Protein AF-A0A2A3JQJ3-F1 (afdb_monomer_lite)

Secondary structure (DSSP, 8-state):
---EEETTEEE--GGGS-HHHHHHHHHHHHTTS--TTEEEE---S-TTHHHHHHHHHHHHHHTT-EEEE--

pLDDT: mean 95.88, std 4.54, range [66.06, 98.62]

Foldseek 3Di:
DAWDQDPPGTDDPLVNLDLVVLLVVLVCVPPVDDPVLEDEDDDDPDPSTVVSSVSNCVSSVVVVGHYHYPD

Radius of gyration: 11.91 Å; chains: 1; bounding box: 28×26×28 Å

Sequence (71 aa):
MAPKFGTSGLRGLVVELTPELVADHVRAFAAACDHGGLLCVGQDLRPSSPRIAGDIIAAARAEGLRVIDCG

Organism: NCBI:txid1779329

InterPro domains:
  IPR005844 Alpha-D-phosphohexomutase, alpha/beta/alpha domain I [PF02878] (4-71)
  IPR016055 Alpha-D-phosphohexomutase, alpha/beta/alpha I/II/III [SSF53738] (3-71)

Structure (mmCIF, N/CA/C/O backbone):
data_AF-A0A2A3JQJ3-F1
#
_entry.id   AF-A0A2A3JQJ3-F1
#
loop_
_atom_site.group_PDB
_atom_site.id
_atom_site.type_symbol
_atom_site.label_atom_id
_atom_site.label_alt_id
_atom_site.label_comp_id
_atom_site.label_asym_id
_atom_site.label_entity_id
_atom_site.label_seq_id
_atom_site.pdbx_PDB_ins_code
_atom_site.Cartn_x
_atom_site.Cartn_y
_atom_site.Cartn_z
_atom_site.occupancy
_atom_site.B_iso_or_equiv
_atom_site.auth_seq_id
_atom_site.auth_comp_id
_atom_site.auth_asym_id
_atom_site.auth_atom_id
_atom_site.pdbx_PDB_model_num
ATOM 1 N N . MET A 1 1 ? 13.876 -15.089 -4.464 1.00 66.06 1 MET A N 1
ATOM 2 C CA . MET A 1 1 ? 13.666 -15.463 -3.049 1.00 66.06 1 MET A CA 1
ATOM 3 C C . MET A 1 1 ? 12.453 -14.689 -2.574 1.00 66.06 1 MET A C 1
ATOM 5 O O . MET A 1 1 ? 12.446 -13.491 -2.782 1.00 66.06 1 MET A O 1
ATOM 9 N N . ALA A 1 2 ? 11.452 -15.332 -1.963 1.00 82.94 2 ALA A N 1
ATOM 10 C CA . ALA A 1 2 ? 10.241 -14.620 -1.535 1.00 82.94 2 ALA A CA 1
ATOM 11 C C . ALA A 1 2 ? 10.580 -13.343 -0.727 1.00 82.94 2 ALA A C 1
ATOM 13 O O . ALA A 1 2 ? 11.539 -13.400 0.055 1.00 82.94 2 ALA A O 1
ATOM 14 N N . PRO A 1 3 ? 9.837 -12.229 -0.902 1.00 91.06 3 PRO A N 1
ATOM 15 C CA . PRO A 1 3 ? 10.039 -10.998 -0.145 1.00 91.06 3 PRO A CA 1
ATOM 16 C C . PRO A 1 3 ? 10.064 -11.258 1.364 1.00 91.06 3 PRO A C 1
ATOM 18 O O . PRO A 1 3 ? 9.333 -12.111 1.870 1.00 91.06 3 PRO A O 1
ATOM 21 N N . L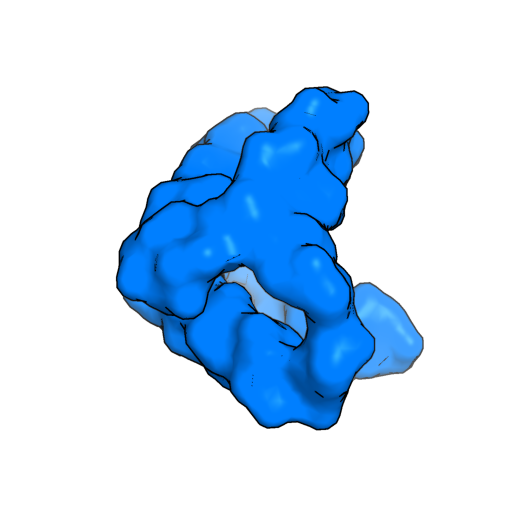YS A 1 4 ? 10.917 -10.536 2.095 1.00 94.62 4 LYS A N 1
ATOM 22 C CA . LYS A 1 4 ? 11.100 -10.721 3.545 1.00 94.62 4 LYS A CA 1
ATOM 23 C C . LYS A 1 4 ? 11.053 -9.397 4.283 1.00 94.62 4 LYS A C 1
ATOM 25 O O . LYS A 1 4 ? 11.469 -8.367 3.753 1.00 94.62 4 LYS A O 1
ATOM 30 N N . PHE A 1 5 ? 10.582 -9.443 5.526 1.00 95.19 5 PHE A N 1
ATOM 31 C CA . PHE A 1 5 ? 10.720 -8.324 6.447 1.00 95.19 5 PHE A CA 1
ATOM 32 C C . PHE A 1 5 ? 12.181 -8.178 6.874 1.00 95.19 5 PHE A C 1
ATOM 34 O O . PHE A 1 5 ? 12.794 -9.123 7.370 1.00 95.19 5 PHE A O 1
ATOM 41 N N . GLY A 1 6 ? 12.732 -6.988 6.656 1.00 93.38 6 GLY A N 1
ATOM 42 C CA . GLY A 1 6 ? 14.002 -6.551 7.225 1.00 93.38 6 GLY A CA 1
ATOM 43 C C . GLY A 1 6 ? 13.787 -5.498 8.312 1.00 93.38 6 GLY A C 1
ATOM 44 O O . GLY A 1 6 ? 12.688 -5.329 8.833 1.00 93.38 6 GLY A O 1
ATOM 45 N N . THR A 1 7 ? 14.829 -4.723 8.604 1.00 94.00 7 THR A N 1
ATOM 46 C CA . THR A 1 7 ? 14.798 -3.644 9.610 1.00 94.00 7 THR A CA 1
ATOM 47 C C . THR A 1 7 ? 13.797 -2.527 9.308 1.00 94.00 7 THR A C 1
ATOM 49 O O . THR A 1 7 ? 13.407 -1.797 10.212 1.00 94.00 7 THR A O 1
ATOM 52 N N . SER A 1 8 ? 13.388 -2.365 8.049 1.00 91.38 8 SER A N 1
ATOM 53 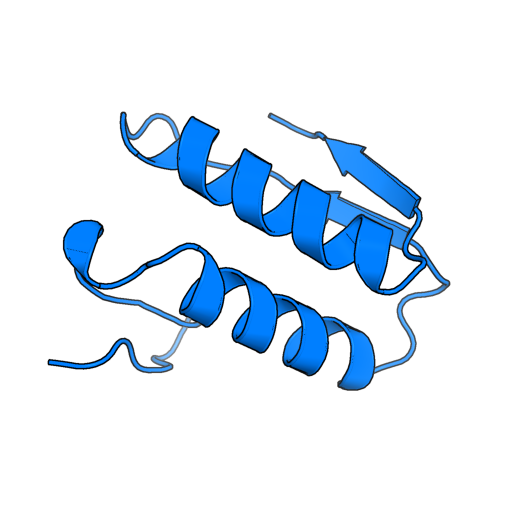C CA . SER A 1 8 ? 12.526 -1.260 7.608 1.00 91.38 8 SER A CA 1
ATOM 54 C C . SER A 1 8 ? 11.404 -1.738 6.682 1.00 91.38 8 SER A C 1
ATOM 56 O O . SER A 1 8 ? 11.118 -1.096 5.673 1.00 91.38 8 SER A O 1
ATOM 58 N N . GLY A 1 9 ? 10.812 -2.892 6.994 1.00 93.88 9 GLY A N 1
ATOM 59 C CA . GLY A 1 9 ? 9.638 -3.415 6.289 1.00 93.88 9 GLY A CA 1
ATOM 60 C C . GLY A 1 9 ? 9.930 -4.534 5.288 1.00 93.88 9 GLY A C 1
ATOM 61 O O . GLY A 1 9 ? 11.038 -5.077 5.233 1.00 93.88 9 GLY A O 1
ATOM 62 N N . LEU A 1 10 ? 8.895 -4.900 4.529 1.00 95.62 10 LEU A N 1
ATOM 63 C CA . LEU A 1 10 ? 8.915 -5.957 3.519 1.00 95.62 10 LEU A CA 1
ATOM 64 C C . LEU A 1 10 ? 9.695 -5.505 2.278 1.00 95.62 10 LEU A C 1
ATOM 66 O O . LEU A 1 10 ? 9.420 -4.444 1.719 1.00 95.62 10 LEU A O 1
ATOM 70 N N . ARG A 1 11 ? 10.674 -6.300 1.835 1.00 95.06 11 ARG A N 1
ATOM 71 C CA . ARG A 1 11 ? 11.497 -5.998 0.653 1.00 95.06 11 ARG A CA 1
ATOM 72 C C . ARG A 1 11 ? 11.751 -7.247 -0.187 1.00 95.06 11 ARG A C 1
ATOM 74 O O . ARG A 1 11 ? 11.863 -8.349 0.345 1.00 95.06 11 ARG A O 1
ATOM 81 N N . GLY A 1 12 ? 11.881 -7.053 -1.494 1.00 93.69 12 GLY A N 1
ATOM 82 C CA . GLY A 1 12 ? 12.153 -8.094 -2.484 1.00 93.69 12 GLY A CA 1
ATOM 83 C C . GLY A 1 12 ? 12.365 -7.485 -3.868 1.00 93.69 12 GLY A C 1
ATOM 84 O O . GLY A 1 12 ? 12.328 -6.260 -4.019 1.00 93.69 12 GLY A O 1
ATOM 85 N N . LEU A 1 13 ? 12.596 -8.322 -4.880 1.00 95.81 13 LEU A N 1
ATOM 86 C CA . LEU A 1 13 ? 12.613 -7.845 -6.262 1.00 95.81 13 LEU A CA 1
ATOM 87 C C . LEU A 1 13 ? 11.203 -7.398 -6.669 1.00 95.81 13 LEU A C 1
ATOM 89 O O . LEU A 1 13 ? 10.213 -7.989 -6.249 1.00 95.81 13 LEU A O 1
ATOM 93 N N . VAL A 1 14 ? 11.096 -6.397 -7.548 1.00 95.75 14 VAL A N 1
ATOM 94 C CA . VAL A 1 14 ? 9.789 -5.898 -8.024 1.00 95.75 14 VAL A CA 1
ATOM 95 C C . VAL A 1 14 ? 8.939 -7.016 -8.631 1.00 95.75 14 VAL A C 1
ATOM 97 O O . VAL A 1 14 ? 7.730 -7.041 -8.425 1.00 95.75 14 VAL A O 1
ATOM 100 N N . VAL A 1 15 ? 9.570 -7.950 -9.347 1.00 95.69 15 VAL A N 1
ATOM 101 C CA . VAL A 1 15 ? 8.901 -9.109 -9.963 1.00 95.69 15 VAL A CA 1
ATOM 102 C C . VAL A 1 15 ? 8.340 -10.100 -8.939 1.00 95.69 15 VAL A C 1
ATOM 104 O O . VAL A 1 15 ? 7.480 -10.902 -9.275 1.00 95.69 15 VAL A O 1
ATOM 107 N N . GLU A 1 16 ? 8.812 -10.041 -7.694 1.00 95.69 16 GLU A N 1
ATOM 108 C CA . GLU A 1 16 ? 8.335 -10.871 -6.585 1.00 95.69 16 GLU A CA 1
ATOM 109 C C . GLU A 1 16 ? 7.244 -10.162 -5.766 1.00 95.69 16 GLU A C 1
ATOM 111 O O . GLU A 1 16 ? 6.553 -10.804 -4.981 1.00 95.69 16 GLU A O 1
ATOM 116 N N . LEU A 1 17 ? 7.063 -8.848 -5.953 1.00 96.25 17 LEU A N 1
ATOM 117 C CA . LEU A 1 17 ? 5.961 -8.066 -5.385 1.00 96.25 17 LEU A CA 1
ATOM 118 C C . LEU A 1 17 ? 4.732 -8.165 -6.298 1.00 96.25 17 LEU A C 1
ATOM 120 O O . LEU A 1 17 ? 4.313 -7.177 -6.913 1.00 96.25 17 LEU A O 1
ATOM 124 N N . THR A 1 18 ? 4.200 -9.378 -6.438 1.00 96.44 18 THR A N 1
ATOM 125 C CA . THR A 1 18 ? 2.995 -9.628 -7.241 1.00 96.44 18 THR A CA 1
ATOM 126 C C . TH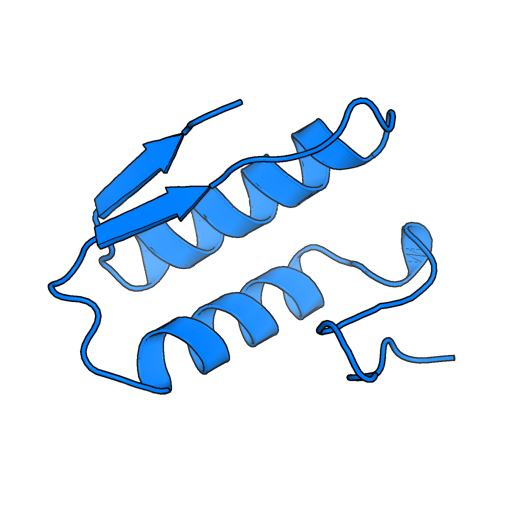R A 1 18 ? 1.768 -8.977 -6.590 1.00 96.44 18 THR A C 1
ATOM 128 O O . THR A 1 18 ? 1.784 -8.742 -5.377 1.00 96.44 18 THR A O 1
ATOM 131 N N . PRO A 1 19 ? 0.703 -8.680 -7.356 1.00 96.50 19 PRO A N 1
ATOM 132 C CA . PRO A 1 19 ? -0.522 -8.104 -6.801 1.00 96.50 19 PRO A CA 1
ATOM 133 C C . PRO A 1 19 ? -1.102 -8.921 -5.638 1.00 96.50 19 PRO A C 1
ATOM 135 O O . PRO A 1 19 ? -1.537 -8.351 -4.643 1.00 96.50 19 PRO A O 1
ATOM 138 N N . GLU A 1 20 ? -1.045 -10.252 -5.717 1.00 97.12 20 GLU A N 1
ATOM 139 C CA . GLU A 1 20 ? -1.546 -11.157 -4.678 1.00 97.12 20 GLU A CA 1
ATOM 140 C C . GLU A 1 20 ? -0.732 -11.030 -3.388 1.00 97.12 20 GLU A C 1
ATOM 142 O O . GLU A 1 20 ? -1.298 -10.867 -2.310 1.00 97.12 20 GLU A O 1
ATOM 147 N N . LEU A 1 21 ? 0.602 -11.028 -3.494 1.00 96.88 21 LEU A N 1
ATOM 148 C CA . LEU A 1 21 ? 1.480 -10.877 -2.334 1.00 96.88 21 LEU A CA 1
ATOM 149 C C . LEU A 1 21 ? 1.326 -9.497 -1.686 1.00 96.88 21 LEU A C 1
ATOM 151 O O . LEU A 1 21 ? 1.336 -9.379 -0.459 1.00 96.88 21 LEU A O 1
ATOM 155 N N . VAL A 1 22 ? 1.173 -8.449 -2.500 1.00 97.88 22 VAL A N 1
ATOM 156 C CA . VAL A 1 22 ? 0.896 -7.093 -2.013 1.00 97.88 22 VAL A CA 1
ATOM 157 C C . VAL A 1 22 ? -0.448 -7.053 -1.284 1.00 97.88 22 VAL A C 1
ATOM 159 O O . VAL A 1 22 ? -0.513 -6.519 -0.178 1.00 97.88 22 VAL A O 1
ATOM 162 N N . ALA A 1 23 ? -1.497 -7.657 -1.843 1.00 98.12 23 ALA A N 1
ATOM 163 C CA . ALA A 1 23 ? -2.814 -7.701 -1.216 1.00 98.12 23 ALA A CA 1
ATOM 164 C C . ALA A 1 23 ? -2.801 -8.456 0.122 1.00 98.12 23 ALA A C 1
ATOM 166 O O . ALA A 1 23 ? -3.357 -7.968 1.107 1.00 98.12 23 ALA A O 1
ATOM 167 N N . ASP A 1 24 ? -2.118 -9.600 0.190 1.00 97.69 24 ASP A N 1
ATOM 168 C CA . ASP A 1 24 ? -1.961 -10.358 1.433 1.00 97.69 24 ASP A CA 1
ATOM 169 C C . ASP A 1 24 ? -1.208 -9.556 2.496 1.00 97.69 24 ASP A C 1
ATOM 171 O O . ASP A 1 24 ? -1.598 -9.550 3.668 1.00 97.69 24 ASP A O 1
ATOM 175 N N . HIS A 1 25 ? -0.169 -8.817 2.094 1.00 97.38 25 HIS A N 1
ATOM 176 C CA . HIS A 1 25 ? 0.531 -7.921 3.005 1.00 97.38 25 HIS A CA 1
ATOM 177 C C . HIS A 1 25 ? -0.379 -6.799 3.521 1.00 97.38 25 HIS A C 1
ATOM 179 O O . HIS A 1 25 ? -0.377 -6.532 4.722 1.00 97.38 25 HIS A O 1
ATOM 185 N N . VAL A 1 26 ? -1.170 -6.168 2.650 1.00 97.69 26 VAL A N 1
ATOM 186 C CA . VAL A 1 26 ? -2.092 -5.087 3.033 1.00 97.69 26 VAL A CA 1
ATOM 187 C C . VAL A 1 26 ? -3.173 -5.584 3.986 1.00 97.69 26 VAL A C 1
ATOM 189 O O . VAL A 1 26 ? -3.438 -4.920 4.985 1.00 97.69 26 VAL A O 1
ATOM 192 N N . ARG A 1 27 ? -3.742 -6.770 3.748 1.00 97.69 27 ARG A N 1
ATOM 193 C CA . ARG A 1 27 ? -4.703 -7.392 4.670 1.00 97.69 27 ARG A CA 1
ATOM 194 C C . ARG A 1 27 ? -4.082 -7.655 6.038 1.00 97.69 27 ARG A C 1
ATOM 196 O O . ARG A 1 27 ? -4.673 -7.325 7.062 1.00 97.69 27 ARG A O 1
ATOM 203 N N . ALA A 1 28 ? -2.870 -8.210 6.061 1.00 96.94 28 ALA A N 1
ATOM 204 C CA . ALA A 1 28 ? -2.147 -8.440 7.307 1.00 96.94 28 ALA A CA 1
ATOM 205 C C . ALA A 1 28 ? -1.831 -7.124 8.037 1.00 96.94 28 ALA A C 1
ATOM 207 O O . ALA A 1 28 ? -1.957 -7.059 9.256 1.00 96.94 28 ALA A O 1
ATOM 208 N N . PHE A 1 29 ? -1.455 -6.075 7.300 1.00 95.69 29 PHE A N 1
ATOM 209 C CA . PHE A 1 29 ? -1.211 -4.743 7.851 1.00 95.69 29 PHE A CA 1
ATOM 210 C C . PHE A 1 29 ? -2.485 -4.135 8.454 1.00 95.69 29 PHE A C 1
ATOM 212 O O . PHE A 1 29 ? -2.448 -3.662 9.586 1.00 95.69 29 PHE A O 1
ATOM 219 N N . ALA A 1 30 ? -3.613 -4.198 7.740 1.00 95.81 30 ALA A N 1
ATOM 220 C CA . ALA A 1 30 ? -4.906 -3.699 8.212 1.00 95.81 30 ALA A CA 1
ATOM 221 C C . ALA A 1 30 ? -5.369 -4.408 9.496 1.00 95.81 30 ALA A C 1
ATOM 223 O O . ALA A 1 30 ? -5.930 -3.785 10.388 1.00 95.81 30 ALA A O 1
ATOM 224 N N . ALA A 1 31 ? -5.082 -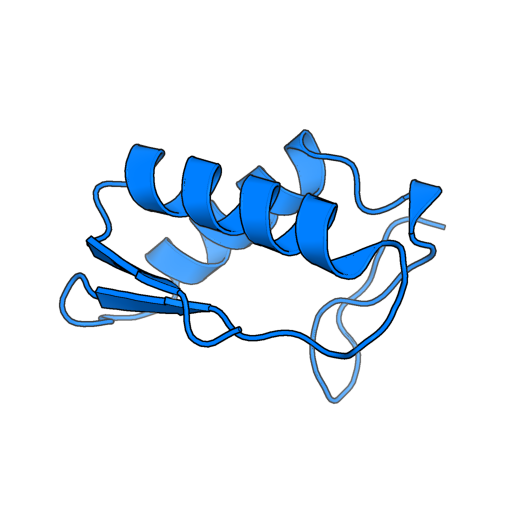5.704 9.628 1.00 95.94 31 ALA A N 1
ATOM 225 C CA . ALA A 1 31 ? -5.425 -6.477 10.818 1.00 95.94 31 ALA A CA 1
ATOM 226 C C . ALA A 1 31 ? -4.451 -6.290 12.001 1.00 95.94 31 ALA A C 1
ATOM 228 O O . ALA A 1 31 ? -4.719 -6.794 13.092 1.00 95.94 31 ALA A O 1
ATOM 229 N N . ALA A 1 32 ? -3.308 -5.621 11.809 1.00 95.50 32 ALA A N 1
ATOM 230 C CA . ALA A 1 32 ? -2.235 -5.600 12.803 1.00 95.50 32 ALA A CA 1
ATOM 231 C C . ALA A 1 32 ? -2.500 -4.655 13.987 1.00 95.50 32 ALA A C 1
ATOM 233 O O . ALA A 1 32 ? -2.001 -4.902 15.087 1.00 95.50 32 ALA A O 1
ATOM 234 N N . CYS A 1 33 ? -3.248 -3.569 13.782 1.00 91.75 33 CYS A N 1
ATOM 235 C CA . CYS A 1 33 ? -3.581 -2.601 14.827 1.00 91.75 33 CYS A CA 1
ATOM 236 C C . CYS A 1 33 ? -4.814 -1.761 14.466 1.00 91.75 33 CYS A C 1
ATOM 238 O O . CYS A 1 33 ? -5.247 -1.738 13.317 1.00 91.75 33 CYS A O 1
ATOM 240 N N . ASP A 1 34 ? -5.361 -1.037 15.447 1.00 93.62 34 ASP A N 1
ATOM 241 C CA . ASP A 1 34 ? -6.380 -0.023 15.171 1.00 93.62 34 ASP A CA 1
ATOM 242 C C . ASP A 1 34 ? -5.753 1.170 14.435 1.00 93.62 34 ASP A C 1
ATOM 244 O O . ASP A 1 34 ? -4.894 1.882 14.958 1.00 93.62 34 ASP A O 1
ATOM 248 N N . HIS A 1 35 ? -6.194 1.364 13.198 1.00 91.25 35 HIS A N 1
ATOM 249 C CA . HIS A 1 35 ? -5.750 2.409 12.281 1.00 91.25 35 HIS A CA 1
ATOM 250 C C . HIS A 1 35 ? -6.845 3.468 12.036 1.00 91.25 35 HIS A C 1
ATOM 252 O O . HIS A 1 35 ? -6.735 4.276 11.112 1.00 91.25 35 HIS A O 1
ATOM 258 N N . GLY A 1 36 ? -7.959 3.447 12.784 1.00 95.00 36 GLY A N 1
ATOM 259 C CA . GLY A 1 36 ? -9.048 4.424 12.636 1.00 95.00 36 GLY A CA 1
ATOM 260 C C . GLY A 1 36 ? -9.724 4.424 11.254 1.00 95.00 36 GLY A C 1
ATOM 261 O O . GLY A 1 36 ? -10.278 5.436 10.817 1.00 95.00 36 GLY A O 1
ATOM 262 N N . GLY A 1 37 ? -9.643 3.302 10.529 1.00 95.94 37 GLY A N 1
ATOM 263 C CA . GLY A 1 37 ? -10.233 3.131 9.195 1.00 95.94 37 GLY A CA 1
ATOM 264 C C . GLY A 1 37 ? -9.596 3.953 8.062 1.00 95.94 37 GLY A C 1
ATOM 265 O O . GLY A 1 37 ? -10.239 4.121 7.023 1.00 95.94 37 GLY A O 1
ATOM 266 N N . LEU A 1 38 ? -8.384 4.496 8.241 1.00 97.06 38 LEU A N 1
ATOM 267 C CA . LEU A 1 38 ? -7.699 5.323 7.241 1.00 97.06 38 LEU A CA 1
ATOM 268 C C . LEU A 1 38 ? -6.292 4.793 6.930 1.00 97.06 38 LEU A C 1
ATOM 270 O O . LEU A 1 38 ? -5.508 4.549 7.841 1.00 97.06 38 LEU A O 1
ATOM 274 N N . LEU A 1 39 ? -5.958 4.690 5.644 1.00 97.62 39 LEU A N 1
ATOM 275 C CA . LEU A 1 39 ? -4.613 4.393 5.154 1.00 97.62 39 LEU A CA 1
ATOM 276 C C . LEU A 1 39 ? -4.115 5.532 4.258 1.00 97.62 39 LEU A C 1
ATOM 278 O O . LEU A 1 39 ? -4.792 5.914 3.305 1.00 97.62 39 LEU A O 1
ATOM 282 N N . CYS A 1 40 ? -2.919 6.046 4.531 1.00 98.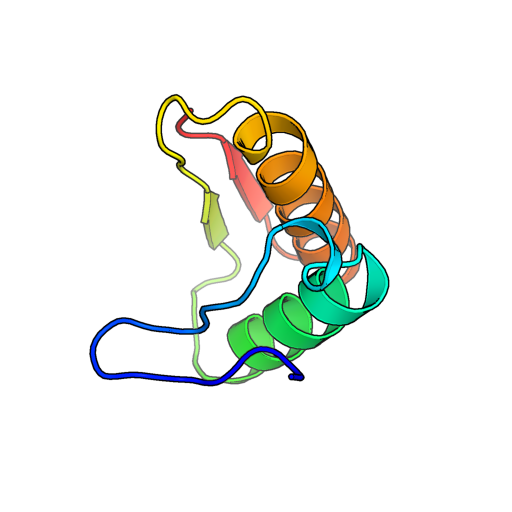12 40 CYS A N 1
ATOM 283 C CA . CYS A 1 40 ? -2.220 6.974 3.642 1.00 98.12 40 CYS A CA 1
ATOM 284 C C . CYS A 1 40 ? -1.164 6.200 2.848 1.00 98.12 40 CYS A C 1
ATOM 286 O O . CYS A 1 40 ? -0.359 5.484 3.444 1.00 98.12 40 CYS A O 1
ATOM 288 N N . VAL A 1 41 ? -1.157 6.339 1.524 1.00 98.31 41 VAL A N 1
ATOM 289 C CA . VAL A 1 41 ? -0.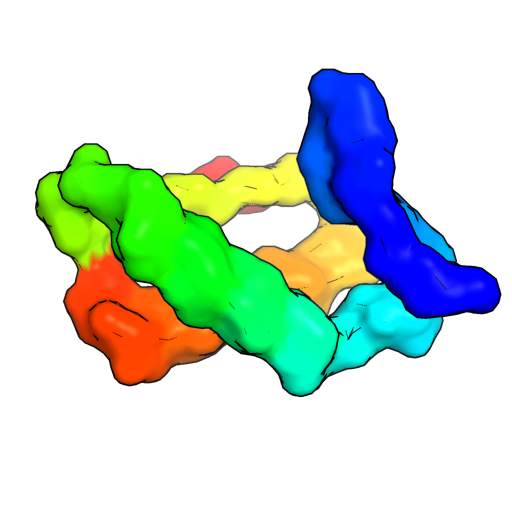230 5.628 0.633 1.00 98.31 41 VAL A CA 1
ATOM 290 C C . VAL A 1 41 ? 0.659 6.647 -0.058 1.00 98.31 41 VAL A C 1
ATOM 292 O O . VAL A 1 41 ? 0.152 7.519 -0.748 1.00 98.31 41 VAL A O 1
ATOM 295 N N . GLY A 1 42 ? 1.971 6.537 0.128 1.00 98.19 42 GLY A N 1
ATOM 296 C CA . GLY A 1 42 ? 2.966 7.325 -0.596 1.00 98.19 42 GLY A CA 1
ATOM 297 C C . GLY A 1 42 ? 4.086 6.431 -1.114 1.00 98.19 42 GLY A C 1
ATOM 298 O O . GLY A 1 42 ? 4.253 5.297 -0.653 1.00 98.19 42 GLY A O 1
ATOM 299 N N . GLN A 1 43 ? 4.848 6.927 -2.076 1.00 98.06 43 GLN A N 1
ATOM 300 C CA . GLN A 1 43 ? 5.844 6.153 -2.809 1.00 98.06 43 GLN A CA 1
ATOM 301 C C . GLN A 1 43 ? 7.030 7.019 -3.265 1.00 98.06 43 GLN A C 1
ATOM 303 O O . GLN A 1 43 ? 7.036 8.242 -3.165 1.00 98.06 43 GLN A O 1
ATOM 308 N N . ASP A 1 44 ? 8.084 6.353 -3.741 1.00 97.50 44 ASP A N 1
ATOM 309 C CA . ASP A 1 44 ? 9.229 7.002 -4.380 1.00 97.50 44 ASP A CA 1
ATOM 310 C C . ASP A 1 44 ? 9.069 7.065 -5.915 1.00 97.50 44 ASP A C 1
ATOM 312 O O . ASP A 1 44 ? 8.074 6.621 -6.485 1.00 97.50 44 ASP A O 1
ATOM 316 N N . LEU A 1 45 ? 10.092 7.579 -6.607 1.00 98.00 45 LEU A N 1
ATOM 317 C CA . LEU A 1 45 ? 10.079 7.784 -8.062 1.00 98.00 45 LEU A CA 1
ATOM 318 C C . LEU A 1 45 ? 10.419 6.533 -8.894 1.00 98.00 45 LEU A C 1
ATOM 320 O O . LEU A 1 45 ? 10.747 6.655 -10.079 1.00 98.00 45 LEU A O 1
ATOM 324 N N . ARG A 1 46 ? 10.416 5.322 -8.321 1.00 97.69 46 ARG A N 1
ATOM 325 C CA . ARG A 1 46 ? 10.735 4.122 -9.111 1.00 97.69 46 ARG A CA 1
ATOM 326 C C . ARG A 1 46 ? 9.647 3.857 -10.155 1.00 97.69 46 ARG A C 1
ATOM 328 O O . ARG A 1 46 ? 8.464 3.976 -9.850 1.00 97.69 46 ARG A O 1
ATOM 335 N N . PRO A 1 47 ? 10.008 3.355 -11.351 1.00 98.00 47 PRO A N 1
ATOM 336 C CA . PRO A 1 47 ? 9.024 2.997 -12.378 1.00 98.00 47 PRO A CA 1
ATOM 337 C C . PRO A 1 47 ? 7.977 1.975 -11.912 1.00 98.00 47 PRO A C 1
ATOM 339 O O . PRO A 1 47 ? 6.862 1.942 -12.417 1.00 98.00 47 PRO A O 1
ATOM 342 N N . SER A 1 48 ? 8.336 1.127 -10.946 1.00 97.75 48 SER A N 1
ATOM 343 C CA . SER A 1 48 ? 7.441 0.128 -10.363 1.00 97.75 48 SER A CA 1
ATOM 344 C C . SER A 1 48 ? 6.434 0.690 -9.368 1.00 97.75 48 SER A C 1
ATOM 346 O O . SER A 1 48 ? 5.456 0.008 -9.067 1.00 97.75 48 SER A O 1
ATOM 348 N N . SER A 1 49 ? 6.696 1.877 -8.824 1.00 98.12 49 SER A N 1
ATOM 349 C CA . SER A 1 49 ? 5.956 2.423 -7.694 1.00 98.12 49 SER A CA 1
ATOM 350 C C . SER A 1 49 ? 4.478 2.630 -8.023 1.00 98.12 49 SER A C 1
ATOM 352 O O . SER A 1 49 ? 3.669 2.025 -7.319 1.00 98.12 49 SER A O 1
ATOM 354 N N . PRO A 1 50 ? 4.090 3.296 -9.136 1.00 98.12 50 PRO A N 1
ATOM 355 C CA . PRO A 1 50 ? 2.676 3.541 -9.429 1.00 98.12 50 PRO A CA 1
ATOM 356 C C . PRO A 1 50 ? 1.828 2.266 -9.494 1.00 98.12 50 PRO A C 1
ATOM 358 O O . PRO A 1 50 ? 0.679 2.259 -9.058 1.00 98.12 50 PRO A O 1
ATOM 361 N N . ARG A 1 51 ? 2.404 1.160 -9.990 1.00 97.88 51 ARG A N 1
ATOM 362 C CA . ARG A 1 51 ? 1.741 -0.150 -9.977 1.00 97.88 51 ARG A CA 1
ATOM 363 C C . ARG A 1 51 ? 1.537 -0.648 -8.546 1.00 97.88 51 ARG A C 1
ATOM 365 O O . ARG A 1 51 ? 0.422 -0.998 -8.186 1.00 97.88 51 ARG A O 1
ATOM 372 N N . ILE A 1 52 ? 2.602 -0.679 -7.742 1.00 98.31 52 ILE A N 1
ATOM 373 C CA . ILE A 1 52 ? 2.552 -1.204 -6.368 1.00 98.31 52 ILE A CA 1
ATOM 374 C C . ILE A 1 52 ? 1.609 -0.362 -5.500 1.00 98.31 52 ILE A C 1
ATOM 376 O O . ILE A 1 52 ? 0.820 -0.925 -4.748 1.00 98.31 52 ILE A O 1
ATOM 380 N N . ALA A 1 53 ? 1.642 0.968 -5.622 1.00 98.56 53 ALA A N 1
ATOM 381 C CA . ALA A 1 53 ? 0.701 1.844 -4.930 1.00 98.56 53 ALA A CA 1
ATOM 382 C C . ALA A 1 53 ? -0.747 1.559 -5.352 1.00 98.56 53 ALA A C 1
ATOM 384 O O . ALA A 1 53 ? -1.615 1.435 -4.490 1.00 98.56 53 ALA A O 1
ATOM 385 N N . GLY A 1 54 ? -1.003 1.364 -6.650 1.00 98.38 54 GLY A N 1
ATOM 386 C CA . GLY A 1 54 ? -2.313 0.948 -7.155 1.00 98.38 54 GLY A CA 1
ATOM 387 C C . GLY A 1 54 ? -2.802 -0.372 -6.548 1.00 98.38 54 GLY A C 1
ATOM 388 O O . GLY A 1 54 ? -3.935 -0.437 -6.066 1.00 98.38 54 GLY A O 1
ATOM 389 N N . ASP A 1 55 ? -1.936 -1.387 -6.503 1.00 98.56 55 ASP A N 1
ATOM 390 C CA . ASP A 1 55 ? -2.232 -2.693 -5.898 1.00 98.56 55 ASP A CA 1
ATOM 391 C C . ASP A 1 55 ? -2.558 -2.549 -4.396 1.00 98.56 55 ASP A C 1
ATOM 393 O O . ASP A 1 55 ? -3.542 -3.115 -3.910 1.00 98.56 55 ASP A O 1
ATOM 397 N N . ILE A 1 56 ? -1.792 -1.727 -3.665 1.00 98.62 56 ILE A N 1
ATOM 398 C CA . ILE A 1 56 ? -2.028 -1.438 -2.241 1.00 98.62 56 ILE A CA 1
ATOM 399 C C . ILE A 1 56 ? -3.378 -0.749 -2.031 1.00 98.62 56 ILE A C 1
ATOM 401 O O . ILE A 1 56 ? -4.158 -1.164 -1.174 1.00 98.62 56 ILE A O 1
ATOM 405 N N . ILE A 1 57 ? -3.663 0.303 -2.804 1.00 98.62 57 ILE A N 1
ATOM 406 C CA . ILE A 1 57 ? -4.901 1.085 -2.695 1.00 98.62 57 ILE A CA 1
ATOM 407 C C . ILE A 1 57 ? -6.116 0.194 -2.983 1.00 98.62 57 ILE A C 1
ATOM 409 O O . ILE A 1 57 ? -7.121 0.278 -2.274 1.00 98.62 57 ILE A O 1
ATOM 413 N N . ALA A 1 58 ? -6.034 -0.661 -4.006 1.00 98.50 58 ALA A N 1
ATOM 414 C CA . ALA A 1 58 ? -7.103 -1.590 -4.353 1.00 98.50 58 ALA A CA 1
ATOM 415 C C . ALA A 1 58 ? -7.367 -2.594 -3.222 1.00 98.50 58 ALA A C 1
ATOM 417 O O . ALA A 1 58 ? -8.515 -2.746 -2.797 1.00 98.50 58 ALA A O 1
ATOM 418 N N . ALA A 1 59 ? -6.313 -3.217 -2.688 1.00 98.50 59 ALA A N 1
ATOM 419 C CA . ALA A 1 59 ? -6.426 -4.159 -1.578 1.00 98.50 59 ALA A CA 1
ATOM 420 C C . ALA A 1 59 ? -6.985 -3.491 -0.312 1.00 98.50 59 ALA A C 1
ATOM 422 O O . ALA A 1 59 ? -7.923 -4.000 0.292 1.00 98.50 59 ALA A O 1
ATOM 423 N N . ALA A 1 60 ? -6.486 -2.309 0.051 1.00 98.19 60 ALA A N 1
ATOM 424 C CA . ALA A 1 60 ? -6.944 -1.581 1.232 1.00 98.19 60 ALA A CA 1
ATOM 425 C C . ALA A 1 60 ? -8.435 -1.220 1.149 1.00 98.19 60 ALA A C 1
ATOM 427 O O . ALA A 1 60 ? -9.169 -1.372 2.124 1.00 98.19 60 ALA A O 1
ATOM 428 N N . ARG A 1 61 ? -8.911 -0.792 -0.028 1.00 98.12 61 ARG A N 1
ATOM 429 C CA . ARG A 1 61 ? -10.340 -0.522 -0.255 1.00 98.12 61 ARG A CA 1
ATOM 430 C C . ARG A 1 61 ? -11.191 -1.788 -0.155 1.00 98.12 61 ARG A C 1
ATOM 432 O O . ARG A 1 61 ? -12.303 -1.710 0.360 1.00 98.12 61 ARG A O 1
ATOM 439 N N . ALA A 1 62 ? -10.686 -2.932 -0.618 1.00 97.94 62 ALA A N 1
ATOM 440 C CA . ALA A 1 62 ? -11.376 -4.217 -0.487 1.00 97.94 62 ALA A CA 1
ATOM 441 C C . ALA A 1 62 ? -11.515 -4.662 0.981 1.00 97.94 62 ALA A C 1
ATOM 443 O O . ALA A 1 62 ? -12.523 -5.262 1.338 1.00 97.94 62 ALA A O 1
ATOM 444 N N . GLU A 1 63 ? -10.563 -4.287 1.840 1.00 96.88 63 GLU A N 1
ATOM 445 C CA . GLU A 1 63 ? -10.629 -4.479 3.298 1.00 96.88 63 GLU A CA 1
ATOM 446 C C . GLU A 1 63 ? -11.475 -3.400 4.016 1.00 96.88 63 GLU A C 1
ATOM 448 O O . GLU A 1 63 ? -11.530 -3.347 5.243 1.00 96.88 63 GLU A O 1
ATOM 453 N N . GLY A 1 64 ? -12.149 -2.514 3.271 1.00 96.62 64 GLY A N 1
ATOM 454 C CA . GLY A 1 64 ? -13.036 -1.485 3.823 1.00 96.62 64 GLY A CA 1
ATOM 455 C C . GLY A 1 64 ? -12.327 -0.228 4.339 1.00 96.62 64 GLY A C 1
ATOM 456 O O . GLY A 1 64 ? -12.956 0.603 4.998 1.00 96.62 64 GLY A O 1
ATOM 457 N N . LEU A 1 65 ? -11.036 -0.050 4.040 1.00 97.94 65 LEU A N 1
ATOM 458 C CA . LEU A 1 65 ? -10.287 1.137 4.446 1.00 97.94 65 LEU A CA 1
ATOM 459 C C . LEU A 1 65 ? -10.588 2.330 3.540 1.00 97.94 65 LEU A C 1
ATOM 461 O O . LEU A 1 65 ? -10.647 2.222 2.311 1.00 97.94 65 LEU A O 1
ATOM 465 N N . ARG A 1 66 ? -10.682 3.518 4.144 1.00 98.25 66 ARG A N 1
ATOM 466 C CA . ARG A 1 66 ? -10.545 4.769 3.392 1.00 98.25 66 ARG A CA 1
ATOM 467 C C . ARG A 1 66 ? -9.075 4.961 3.057 1.00 98.25 66 ARG A C 1
ATOM 469 O O . ARG A 1 66 ? -8.222 4.774 3.919 1.00 98.25 66 ARG A O 1
ATOM 476 N N . VAL A 1 67 ? -8.787 5.369 1.827 1.00 98.31 67 VAL A N 1
ATOM 477 C CA . VAL A 1 67 ? -7.408 5.538 1.361 1.00 98.31 67 VAL A CA 1
ATOM 478 C C . VAL A 1 67 ? -7.179 6.965 0.886 1.00 98.31 67 VAL A C 1
ATOM 480 O O . VAL A 1 67 ? -7.959 7.469 0.077 1.00 98.31 67 VAL A O 1
ATOM 483 N N . ILE A 1 68 ? -6.110 7.591 1.379 1.00 98.50 68 ILE A N 1
ATOM 484 C CA . ILE A 1 68 ? -5.567 8.853 0.869 1.00 98.50 68 ILE A CA 1
ATOM 485 C C . ILE A 1 68 ? -4.316 8.516 0.064 1.00 98.50 68 ILE A C 1
ATOM 487 O O . ILE A 1 68 ? -3.363 7.956 0.600 1.00 98.50 68 ILE A O 1
ATOM 491 N N . ASP A 1 69 ? -4.337 8.855 -1.220 1.00 97.88 69 ASP A N 1
ATOM 492 C CA . ASP A 1 69 ? -3.162 8.780 -2.082 1.00 97.88 69 ASP A CA 1
ATOM 493 C C . ASP A 1 69 ? -2.327 10.055 -1.891 1.00 97.88 69 ASP A C 1
ATOM 495 O O . ASP A 1 69 ? -2.810 11.168 -2.115 1.00 97.88 69 ASP A O 1
ATOM 499 N N . CYS A 1 70 ? -1.107 9.884 -1.393 1.00 98.12 70 CYS A N 1
ATOM 500 C CA . CYS A 1 70 ? -0.159 10.940 -1.053 1.00 98.12 70 CYS A CA 1
ATOM 501 C C . CYS A 1 70 ? 0.956 11.106 -2.093 1.00 98.12 70 CYS A C 1
ATOM 503 O O . CYS A 1 70 ? 1.754 12.034 -1.940 1.00 98.12 70 CYS A O 1
ATOM 505 N N . GLY A 1 71 ? 0.990 10.269 -3.135 1.00 85.44 71 GLY A N 1
ATOM 506 C CA . GLY A 1 71 ? 1.938 10.402 -4.241 1.00 85.44 71 GLY A CA 1
ATOM 507 C C . GLY A 1 71 ? 3.146 9.496 -4.177 1.00 85.44 71 GLY A C 1
ATOM 508 O O . GLY A 1 71 ? 3.683 9.237 -3.075 1.00 85.44 71 GLY A O 1
#